Protein AF-A0A2E3UEH1-F1 (afdb_monomer)

Nearest PDB structures (foldseek):
  4y60-assembly1_C  TM=5.386E-01  e=8.080E+00  Mus musculus

Structure (mmCIF, N/CA/C/O backbone):
data_AF-A0A2E3UEH1-F1
#
_entry.id   AF-A0A2E3UEH1-F1
#
loop_
_atom_site.group_PDB
_atom_site.id
_atom_site.type_symbol
_atom_site.label_atom_id
_atom_site.label_alt_id
_atom_site.label_comp_id
_atom_site.label_asym_id
_atom_site.label_entity_id
_atom_site.label_seq_id
_atom_site.pdbx_PDB_ins_code
_atom_site.Cartn_x
_atom_site.Cartn_y
_atom_site.Cartn_z
_atom_site.occupancy
_atom_site.B_iso_or_equiv
_atom_site.auth_seq_id
_atom_site.auth_comp_id
_atom_site.auth_asym_id
_atom_site.auth_atom_id
_atom_site.pdbx_PDB_model_num
ATOM 1 N N . MET A 1 1 ? 19.631 2.464 -11.287 1.00 66.75 1 MET A N 1
ATOM 2 C CA . MET A 1 1 ? 18.278 2.427 -11.903 1.00 66.75 1 MET A CA 1
ATOM 3 C C . MET A 1 1 ? 17.325 1.624 -11.016 1.00 66.75 1 MET A C 1
ATOM 5 O O . MET A 1 1 ? 17.785 0.694 -10.367 1.00 66.75 1 MET A O 1
ATOM 9 N N . THR A 1 2 ? 16.024 1.945 -10.954 1.00 82.94 2 THR A N 1
ATOM 10 C CA . THR A 1 2 ? 15.059 1.112 -10.199 1.00 82.94 2 THR A CA 1
ATOM 11 C C . THR A 1 2 ? 14.664 -0.136 -11.007 1.00 82.94 2 THR A C 1
ATOM 13 O O . THR A 1 2 ? 14.542 -0.036 -12.229 1.00 82.94 2 THR A O 1
ATOM 16 N N . PRO A 1 3 ? 14.379 -1.293 -10.374 1.00 83.44 3 PRO A N 1
ATOM 17 C CA . PRO A 1 3 ? 13.974 -2.511 -11.092 1.00 83.44 3 PRO A CA 1
ATOM 18 C C . PRO A 1 3 ? 12.692 -2.355 -11.923 1.00 83.44 3 PRO A C 1
ATOM 20 O O . PRO A 1 3 ? 12.451 -3.096 -12.868 1.00 83.44 3 PRO A O 1
ATOM 23 N N . ASN A 1 4 ? 11.832 -1.399 -11.565 1.00 85.19 4 ASN A N 1
ATOM 24 C CA . ASN A 1 4 ? 10.621 -1.106 -12.326 1.00 85.19 4 ASN A CA 1
ATOM 25 C C . ASN A 1 4 ? 10.934 -0.275 -13.585 1.00 85.19 4 ASN A C 1
ATOM 27 O O . ASN A 1 4 ? 10.334 -0.491 -14.632 1.00 85.19 4 ASN A O 1
ATOM 31 N N . ALA A 1 5 ? 11.906 0.641 -13.504 1.00 87.44 5 ALA A N 1
ATOM 32 C CA . ALA A 1 5 ? 12.364 1.407 -14.660 1.00 87.44 5 ALA A CA 1
ATOM 33 C C . ALA A 1 5 ? 13.056 0.510 -15.696 1.00 87.44 5 ALA A C 1
ATOM 35 O O . ALA A 1 5 ? 12.753 0.618 -16.880 1.00 87.44 5 ALA A O 1
ATOM 36 N N . THR A 1 6 ? 13.902 -0.429 -15.261 1.00 87.69 6 THR A N 1
ATOM 37 C CA . THR A 1 6 ? 14.556 -1.386 -16.172 1.00 87.69 6 THR A CA 1
ATOM 38 C C . THR A 1 6 ? 13.545 -2.294 -16.868 1.00 87.69 6 THR A C 1
ATOM 40 O O . THR A 1 6 ? 13.628 -2.492 -18.075 1.00 87.69 6 THR A O 1
ATOM 43 N N . ARG A 1 7 ? 12.523 -2.783 -16.151 1.00 89.19 7 ARG A N 1
ATOM 44 C CA . ARG A 1 7 ? 11.415 -3.550 -16.752 1.00 89.19 7 ARG A CA 1
ATOM 45 C C . ARG A 1 7 ? 10.670 -2.767 -17.828 1.00 89.19 7 ARG A C 1
ATOM 47 O O . ARG A 1 7 ? 10.398 -3.319 -18.889 1.00 89.19 7 ARG A O 1
ATOM 54 N N . LYS A 1 8 ? 10.349 -1.498 -17.559 1.00 90.81 8 LYS A N 1
ATOM 55 C CA . LYS A 1 8 ? 9.685 -0.619 -18.531 1.00 90.81 8 LYS A CA 1
ATOM 56 C C . LYS A 1 8 ? 10.559 -0.373 -19.758 1.00 90.81 8 LYS A C 1
ATOM 58 O O . LYS A 1 8 ? 10.051 -0.442 -20.868 1.00 90.81 8 LYS A O 1
ATOM 63 N N . ALA A 1 9 ? 11.858 -0.152 -19.563 1.00 91.75 9 ALA A N 1
ATOM 64 C CA . ALA A 1 9 ? 12.809 0.020 -20.656 1.00 91.75 9 ALA A CA 1
ATOM 65 C C . ALA A 1 9 ? 12.905 -1.235 -21.542 1.00 91.75 9 ALA A C 1
ATOM 67 O O . ALA A 1 9 ? 12.845 -1.121 -22.762 1.00 91.75 9 ALA A O 1
ATOM 68 N N . VAL A 1 10 ? 12.966 -2.433 -20.945 1.00 91.12 10 VAL A N 1
ATOM 69 C CA . VAL A 1 10 ? 12.954 -3.702 -21.697 1.00 91.12 10 VAL A CA 1
ATOM 70 C C . VAL A 1 10 ? 11.643 -3.875 -22.470 1.00 91.12 10 VAL A C 1
ATOM 72 O O . VAL A 1 10 ? 11.685 -4.236 -23.641 1.00 91.12 10 VAL A O 1
ATOM 75 N N . ALA A 1 11 ? 10.492 -3.598 -21.846 1.00 91.06 11 ALA A N 1
ATOM 76 C CA . ALA A 1 11 ? 9.190 -3.687 -22.512 1.00 91.06 11 ALA A CA 1
ATOM 77 C C . ALA A 1 11 ? 9.092 -2.726 -23.709 1.00 91.06 11 ALA A C 1
ATOM 79 O O . ALA A 1 11 ? 8.697 -3.141 -24.793 1.00 91.06 11 ALA A O 1
ATOM 80 N N . HIS A 1 12 ? 9.546 -1.485 -23.534 1.00 92.50 12 HIS A N 1
ATOM 81 C CA . HIS A 1 12 ? 9.600 -0.483 -24.596 1.00 92.50 12 HIS A CA 1
ATOM 82 C C . HIS A 1 12 ? 10.508 -0.919 -25.757 1.00 92.50 12 HIS A C 1
ATOM 84 O O . HIS A 1 12 ? 10.141 -0.789 -26.919 1.00 92.50 12 HIS A O 1
ATOM 90 N N . LEU A 1 13 ? 11.676 -1.497 -25.460 1.00 92.81 13 LEU A N 1
ATOM 91 C CA . LEU A 1 13 ? 12.586 -2.036 -26.477 1.00 92.81 13 LEU A CA 1
ATOM 92 C C . LEU A 1 13 ? 11.968 -3.192 -27.271 1.00 92.81 13 LEU A C 1
ATOM 94 O O . LEU A 1 13 ? 12.171 -3.287 -28.479 1.00 92.81 13 LEU A O 1
ATOM 98 N N . MET A 1 14 ? 11.219 -4.069 -26.600 1.00 92.69 14 MET A N 1
ATOM 99 C CA . MET A 1 14 ? 10.508 -5.163 -27.262 1.00 92.69 14 MET A CA 1
ATOM 100 C C . MET A 1 14 ? 9.406 -4.642 -28.192 1.00 92.69 14 MET A C 1
ATOM 102 O O . MET A 1 14 ? 9.258 -5.168 -29.288 1.00 92.69 14 MET A O 1
ATOM 106 N N . GLU A 1 15 ? 8.664 -3.614 -27.779 1.00 93.44 15 GLU A N 1
ATOM 107 C CA . GLU A 1 15 ? 7.552 -3.037 -28.543 1.00 93.44 15 GLU A CA 1
ATOM 108 C C . GLU A 1 15 ? 8.032 -2.220 -29.753 1.00 93.44 15 GLU A C 1
ATOM 110 O O . GLU A 1 15 ? 7.626 -2.488 -30.884 1.00 93.44 15 GLU A O 1
ATOM 115 N N . VAL A 1 16 ? 8.953 -1.275 -29.535 1.00 94.38 16 VAL A N 1
ATOM 116 C CA . VAL A 1 16 ? 9.425 -0.343 -30.574 1.00 94.38 16 VAL A CA 1
ATOM 117 C C . VAL A 1 16 ? 10.311 -1.033 -31.606 1.00 94.38 16 VAL A C 1
ATOM 119 O O . VAL A 1 16 ? 10.205 -0.757 -32.797 1.00 94.38 16 VAL A O 1
ATOM 122 N N . HIS A 1 17 ? 11.182 -1.943 -31.167 1.00 89.31 17 HIS A N 1
ATOM 123 C CA . HIS A 1 17 ? 12.160 -2.587 -32.049 1.00 89.31 17 HIS A CA 1
ATOM 124 C C . HIS A 1 17 ? 11.798 -4.029 -32.412 1.00 89.31 17 HIS A C 1
ATOM 126 O O . HIS A 1 17 ? 12.623 -4.720 -33.010 1.00 89.31 17 HIS A O 1
ATOM 132 N N . GLN A 1 18 ? 10.611 -4.514 -32.016 1.00 88.25 18 GLN A N 1
ATOM 133 C CA . GLN A 1 18 ? 10.178 -5.909 -32.211 1.00 88.25 18 GLN A CA 1
ATOM 134 C C . GLN A 1 18 ? 11.240 -6.923 -31.737 1.00 88.25 18 GLN A C 1
ATOM 136 O O . GLN A 1 18 ? 11.397 -8.028 -32.265 1.00 88.25 18 GLN A O 1
ATOM 141 N N . ALA A 1 19 ? 12.031 -6.525 -30.736 1.00 87.94 19 ALA A N 1
ATOM 142 C CA . ALA A 1 19 ? 13.145 -7.309 -30.245 1.00 87.94 19 ALA A CA 1
ATOM 143 C C . ALA A 1 19 ? 12.632 -8.432 -29.340 1.00 87.94 19 ALA A C 1
ATOM 145 O O . ALA A 1 19 ? 11.762 -8.235 -28.491 1.00 87.94 19 ALA A O 1
ATOM 146 N N . SER A 1 20 ? 13.229 -9.621 -29.446 1.00 90.56 20 SER A N 1
ATOM 147 C CA . SER A 1 20 ? 12.957 -10.679 -28.471 1.00 90.56 20 SER A CA 1
ATOM 148 C C . SER A 1 20 ? 13.381 -10.236 -27.067 1.00 90.56 20 SER A C 1
ATOM 150 O O . SER A 1 20 ? 14.381 -9.531 -26.900 1.00 90.56 20 SER A O 1
ATOM 152 N N . GLN A 1 21 ? 12.686 -10.725 -26.034 1.00 88.94 21 GLN A N 1
ATOM 153 C CA . GLN A 1 21 ? 13.027 -10.433 -24.635 1.00 88.94 21 GLN A CA 1
ATOM 154 C C . GLN A 1 21 ? 14.516 -10.681 -24.336 1.00 88.94 21 GLN A C 1
ATOM 156 O O . GLN A 1 21 ? 15.128 -9.935 -23.577 1.00 88.94 21 GLN A O 1
ATOM 161 N N . ARG A 1 22 ? 15.122 -11.710 -24.950 1.00 91.44 22 ARG A N 1
ATOM 162 C CA . ARG A 1 22 ? 16.552 -12.021 -24.790 1.00 91.44 22 ARG A CA 1
ATOM 163 C C . ARG A 1 22 ? 17.446 -10.897 -25.316 1.00 91.44 22 ARG A C 1
ATOM 165 O O . ARG A 1 22 ? 18.367 -10.512 -24.603 1.00 91.44 22 ARG A O 1
ATOM 172 N N . ARG A 1 23 ? 17.168 -10.375 -26.518 1.00 90.88 23 ARG A N 1
ATOM 173 C CA . ARG A 1 23 ? 17.924 -9.260 -27.116 1.00 90.88 23 ARG A CA 1
ATOM 174 C C . ARG A 1 23 ? 17.735 -7.971 -26.323 1.00 90.88 23 ARG A C 1
ATOM 176 O O . ARG A 1 23 ? 18.721 -7.331 -25.990 1.00 90.88 23 ARG A O 1
ATOM 183 N N . ALA A 1 24 ? 16.499 -7.649 -25.947 1.00 91.69 24 ALA A N 1
ATOM 184 C CA . ALA A 1 24 ? 16.200 -6.452 -25.161 1.00 91.69 24 ALA A CA 1
ATOM 185 C C . ALA A 1 24 ? 16.877 -6.470 -23.774 1.00 91.69 24 ALA A C 1
ATOM 187 O O . ALA A 1 24 ? 17.419 -5.459 -23.342 1.00 91.69 24 ALA A O 1
ATOM 188 N N . CYS A 1 25 ? 16.902 -7.625 -23.096 1.00 92.25 25 CYS A N 1
ATOM 189 C CA . CYS A 1 25 ? 17.613 -7.781 -21.821 1.00 92.25 25 CYS A CA 1
ATOM 190 C C . CYS A 1 25 ? 19.137 -7.683 -21.987 1.00 92.25 25 CYS A C 1
ATOM 192 O O . CYS A 1 25 ? 19.790 -7.074 -21.150 1.00 92.25 25 CYS A O 1
ATOM 194 N N . SER A 1 26 ? 19.695 -8.254 -23.063 1.00 92.06 26 SER A N 1
ATOM 195 C CA . SER A 1 26 ? 21.137 -8.195 -23.342 1.00 92.06 26 SER A CA 1
ATOM 196 C C . SER A 1 26 ? 21.611 -6.781 -23.680 1.00 92.06 26 SER A C 1
ATOM 198 O O . SER A 1 26 ? 22.717 -6.418 -23.312 1.00 92.06 26 SER A O 1
ATOM 200 N N . ALA A 1 27 ? 20.785 -5.989 -24.369 1.00 91.19 27 ALA 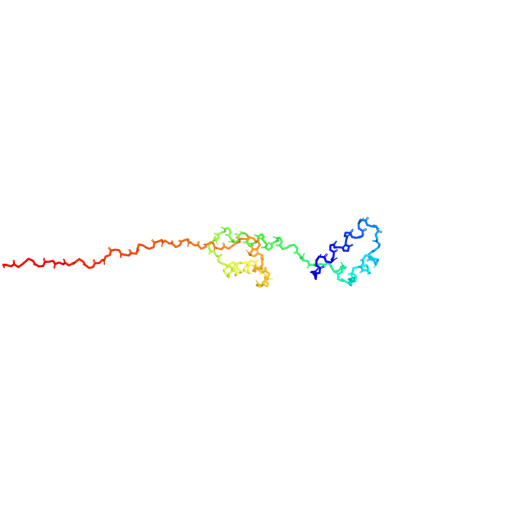A N 1
ATOM 201 C CA . ALA A 1 27 ? 21.112 -4.611 -24.735 1.00 91.19 27 ALA A CA 1
ATOM 202 C C . ALA A 1 27 ? 21.142 -3.657 -23.527 1.00 91.19 27 ALA A C 1
ATOM 204 O O . ALA A 1 27 ? 21.836 -2.648 -23.561 1.00 91.19 27 ALA A O 1
ATOM 205 N N . LEU A 1 28 ? 20.377 -3.968 -22.476 1.00 89.50 28 LEU A N 1
ATOM 206 C CA . LEU A 1 28 ? 20.265 -3.154 -21.261 1.00 89.50 28 LEU A CA 1
ATOM 207 C C . LEU A 1 28 ? 21.026 -3.734 -20.059 1.00 89.50 28 LEU A C 1
ATOM 209 O O . LEU A 1 28 ? 20.913 -3.181 -18.969 1.00 89.50 28 LEU A O 1
ATOM 213 N N . ASP A 1 29 ? 21.741 -4.847 -20.247 1.00 90.56 29 ASP A N 1
ATOM 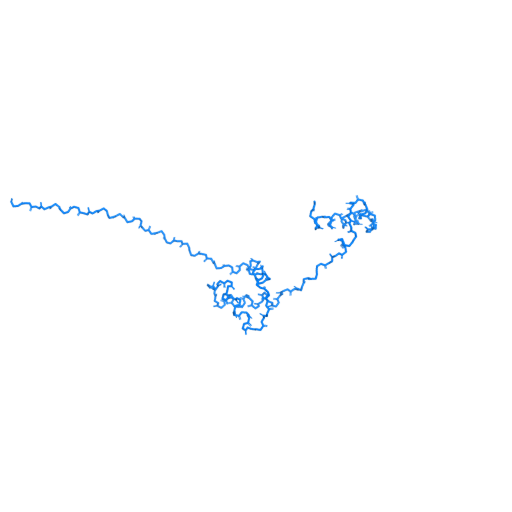214 C CA . ASP A 1 29 ? 22.431 -5.597 -19.189 1.00 90.56 29 ASP A CA 1
ATOM 215 C C . ASP A 1 29 ? 21.520 -5.918 -17.982 1.00 90.56 29 ASP A C 1
ATOM 217 O O . ASP A 1 29 ? 21.818 -5.640 -16.821 1.00 90.56 29 ASP A O 1
ATOM 221 N N . VAL A 1 30 ? 20.323 -6.453 -18.269 1.00 89.88 30 VAL A N 1
ATOM 222 C CA . VAL A 1 30 ? 19.310 -6.789 -17.253 1.00 89.88 30 VAL A CA 1
ATOM 223 C C . VAL A 1 30 ? 19.078 -8.293 -17.181 1.00 89.88 30 VAL A C 1
ATOM 225 O O . VAL A 1 30 ? 18.774 -8.955 -18.176 1.00 89.88 30 VAL A O 1
ATOM 228 N N . ASP A 1 31 ? 19.066 -8.820 -15.961 1.00 89.38 31 ASP A N 1
ATOM 229 C CA . ASP A 1 31 ? 18.690 -10.202 -15.689 1.00 89.38 31 ASP A CA 1
ATOM 230 C C . ASP A 1 31 ? 17.243 -10.529 -16.096 1.00 89.38 31 ASP A C 1
ATOM 232 O O . ASP A 1 31 ? 16.263 -9.911 -15.663 1.00 89.38 31 ASP A O 1
ATOM 236 N N . ARG A 1 32 ? 17.076 -11.599 -16.881 1.00 88.88 32 ARG A N 1
ATOM 237 C CA . ARG A 1 32 ? 15.760 -12.070 -17.357 1.00 88.88 32 ARG A CA 1
ATOM 238 C C . ARG A 1 32 ? 14.789 -12.435 -16.220 1.00 88.88 32 ARG A C 1
ATOM 240 O O . ARG A 1 32 ? 13.605 -12.119 -16.369 1.00 88.88 32 ARG A O 1
ATOM 247 N N . PRO A 1 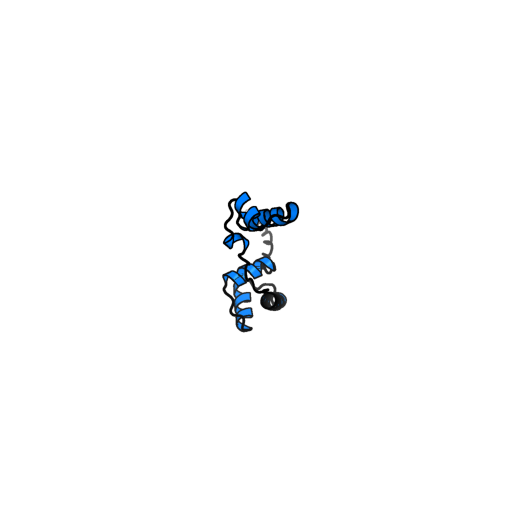33 ? 15.210 -13.070 -15.101 1.00 88.88 33 PRO A N 1
ATOM 248 C CA . PRO A 1 33 ? 14.333 -13.305 -13.950 1.00 88.88 33 PRO A CA 1
ATOM 249 C C . PRO A 1 33 ? 13.719 -12.015 -13.404 1.00 88.88 33 PRO A C 1
ATOM 251 O O . PRO A 1 33 ? 12.526 -11.978 -13.101 1.00 88.88 33 PRO A O 1
ATOM 254 N N . THR A 1 34 ? 14.498 -10.932 -13.373 1.00 87.12 34 THR A N 1
ATOM 255 C CA . THR A 1 34 ? 14.031 -9.617 -12.931 1.00 87.12 34 THR A CA 1
ATOM 256 C C . THR A 1 34 ? 12.909 -9.107 -13.820 1.00 87.12 34 THR A C 1
ATOM 258 O O . THR A 1 34 ? 11.939 -8.571 -13.293 1.00 87.12 34 THR A O 1
ATOM 261 N N . VAL A 1 35 ? 12.993 -9.307 -15.138 1.00 87.56 35 VAL A N 1
ATOM 262 C CA . VAL A 1 35 ? 11.940 -8.914 -16.092 1.00 87.56 35 VAL A CA 1
ATOM 263 C C . VAL A 1 35 ? 10.710 -9.817 -15.997 1.00 87.56 35 VAL A C 1
ATOM 265 O O . VAL A 1 35 ? 9.581 -9.344 -16.093 1.00 87.56 35 VAL A O 1
ATOM 268 N N . ARG A 1 36 ? 10.910 -11.119 -15.774 1.00 89.00 36 ARG A N 1
ATOM 269 C CA . ARG A 1 36 ? 9.823 -12.110 -15.693 1.00 89.00 36 ARG A CA 1
ATOM 270 C C . ARG A 1 36 ? 9.040 -12.061 -14.386 1.00 89.00 36 ARG A C 1
ATOM 272 O O . ARG A 1 36 ? 7.909 -12.542 -14.345 1.00 89.00 36 ARG A O 1
ATOM 279 N N . TYR A 1 37 ? 9.620 -11.516 -13.322 1.00 86.88 37 TYR A N 1
ATOM 280 C CA . TYR A 1 37 ? 8.973 -11.455 -12.019 1.00 86.88 37 TYR A CA 1
ATOM 281 C C . TYR A 1 37 ? 7.684 -10.620 -12.066 1.00 86.88 37 TYR A C 1
ATOM 283 O O . TYR A 1 37 ? 7.709 -9.392 -12.194 1.00 86.88 37 TYR A O 1
ATOM 291 N N . LYS A 1 38 ? 6.548 -11.297 -11.884 1.00 78.38 38 LYS A N 1
ATOM 292 C CA . LYS A 1 38 ? 5.234 -10.685 -11.680 1.00 78.38 38 LYS A CA 1
ATOM 293 C C . LYS A 1 38 ? 4.929 -10.666 -10.188 1.00 78.38 38 LYS A C 1
ATOM 295 O O . LYS A 1 38 ? 4.930 -11.711 -9.539 1.00 78.38 38 LYS A O 1
ATOM 300 N N . SER A 1 39 ? 4.665 -9.484 -9.634 1.00 76.94 39 SER A N 1
ATOM 301 C CA . SER A 1 39 ? 4.229 -9.386 -8.243 1.00 76.94 39 SER A CA 1
ATOM 302 C C . SER A 1 39 ? 2.840 -10.002 -8.112 1.00 76.94 39 SER A C 1
ATOM 304 O O . SER A 1 39 ? 1.890 -9.484 -8.695 1.00 76.94 39 SER A O 1
ATOM 306 N N . ARG A 1 40 ? 2.713 -11.070 -7.328 1.00 73.94 40 ARG A N 1
ATOM 307 C CA . ARG A 1 40 ? 1.413 -11.589 -6.898 1.00 73.94 40 ARG A CA 1
ATOM 308 C C . ARG A 1 40 ? 0.938 -10.728 -5.733 1.00 73.94 40 ARG A C 1
ATOM 310 O O . ARG A 1 40 ? 1.372 -10.916 -4.601 1.00 73.94 40 ARG A O 1
ATOM 317 N N . ARG A 1 41 ? 0.161 -9.691 -6.032 1.00 67.19 41 ARG A N 1
ATOM 318 C CA . ARG A 1 41 ? -0.588 -8.948 -5.019 1.00 67.19 41 ARG A CA 1
ATOM 319 C C . ARG A 1 41 ? -2.043 -9.303 -5.238 1.00 67.19 41 ARG A C 1
ATOM 321 O O . ARG A 1 41 ? -2.556 -9.002 -6.308 1.00 67.19 41 ARG A O 1
ATOM 328 N N . ASP A 1 42 ? -2.659 -9.942 -4.254 1.00 71.19 42 ASP A N 1
ATOM 329 C CA . ASP A 1 42 ? -4.104 -10.114 -4.278 1.00 71.19 42 ASP A CA 1
ATOM 330 C C . ASP A 1 42 ? -4.752 -8.734 -4.242 1.00 71.19 42 ASP A C 1
ATOM 332 O O . ASP A 1 42 ? -4.291 -7.827 -3.532 1.00 71.19 42 ASP A O 1
ATOM 336 N N . ASP A 1 43 ? -5.802 -8.570 -5.037 1.00 67.56 43 ASP A N 1
ATOM 337 C CA . ASP A 1 43 ? -6.604 -7.364 -5.026 1.00 67.56 43 ASP A CA 1
ATOM 338 C C . ASP A 1 43 ? -7.282 -7.273 -3.659 1.00 67.56 43 ASP A C 1
ATOM 340 O O . ASP A 1 43 ? -8.295 -7.914 -3.393 1.00 67.56 43 ASP A O 1
ATOM 344 N N . ASP A 1 44 ? -6.688 -6.466 -2.772 1.00 82.50 44 ASP A N 1
ATOM 345 C CA . ASP A 1 44 ? -7.107 -6.184 -1.389 1.00 82.50 44 ASP A CA 1
ATOM 346 C C . ASP A 1 44 ? -8.508 -5.526 -1.285 1.00 82.50 44 ASP A C 1
ATOM 348 O O . ASP A 1 44 ? -8.809 -4.818 -0.325 1.00 82.50 44 ASP A O 1
ATOM 352 N N . THR A 1 45 ? -9.360 -5.698 -2.293 1.00 84.25 45 THR A N 1
ATOM 353 C CA . THR A 1 45 ? -10.678 -5.089 -2.488 1.00 84.25 45 THR A CA 1
ATOM 354 C C . THR A 1 45 ? -11.624 -5.387 -1.332 1.00 84.25 45 THR A C 1
ATOM 356 O O . THR A 1 45 ? -12.193 -4.449 -0.773 1.00 84.25 45 THR A O 1
ATOM 359 N N . GLY A 1 46 ? -11.723 -6.648 -0.901 1.00 87.38 46 GLY A N 1
ATOM 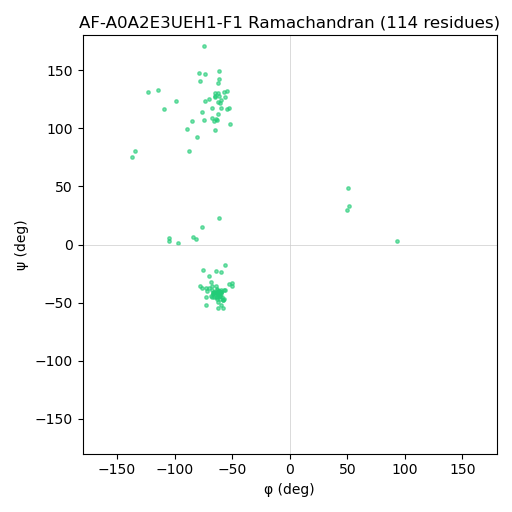360 C CA . GLY A 1 46 ? -12.553 -7.039 0.244 1.00 87.38 46 GLY A CA 1
ATOM 361 C C . GLY A 1 46 ? -12.123 -6.352 1.544 1.00 87.38 46 GLY A C 1
ATOM 362 O O . GLY A 1 46 ? -12.938 -5.737 2.234 1.00 87.38 46 GLY A O 1
ATOM 363 N N . LEU A 1 47 ? -10.816 -6.345 1.820 1.00 88.50 47 LEU A N 1
ATOM 364 C CA . LEU A 1 47 ? -10.250 -5.685 2.998 1.00 88.50 47 LEU A CA 1
ATOM 365 C C . LEU A 1 47 ? -10.443 -4.161 2.953 1.00 88.50 47 LEU A C 1
ATOM 367 O O . LEU A 1 47 ? -10.800 -3.550 3.960 1.00 88.50 47 LEU A O 1
ATOM 371 N N . ARG A 1 48 ? -10.248 -3.531 1.787 1.00 91.00 48 ARG A N 1
ATOM 372 C CA . ARG A 1 48 ? -10.522 -2.097 1.585 1.00 91.00 48 ARG A CA 1
ATOM 373 C C . ARG A 1 48 ? -11.988 -1.770 1.854 1.00 91.00 48 ARG A C 1
ATOM 375 O O . ARG A 1 48 ? -12.268 -0.751 2.485 1.00 91.00 48 ARG A O 1
ATOM 382 N N . GLY A 1 49 ? -12.903 -2.624 1.397 1.00 90.81 49 GLY A N 1
ATOM 383 C CA . GLY A 1 49 ? -14.335 -2.515 1.664 1.00 90.81 49 GLY A CA 1
ATOM 384 C C . GLY A 1 49 ? -14.632 -2.533 3.162 1.00 90.81 49 GLY A C 1
ATOM 385 O O . GLY A 1 49 ? -15.188 -1.566 3.681 1.00 90.81 49 GLY A O 1
ATOM 386 N N . ALA A 1 50 ? -14.164 -3.565 3.870 1.00 89.88 50 ALA A N 1
ATOM 387 C CA . ALA A 1 50 ? -14.343 -3.697 5.318 1.00 89.88 50 ALA A CA 1
ATOM 388 C C . ALA A 1 50 ? -13.784 -2.486 6.087 1.00 89.88 50 ALA A C 1
ATOM 390 O O . ALA A 1 50 ? -14.475 -1.883 6.911 1.00 89.88 50 ALA A O 1
ATOM 391 N N . MET A 1 51 ? -12.563 -2.049 5.755 1.00 90.81 51 MET A N 1
ATOM 392 C CA . MET A 1 51 ? -11.944 -0.868 6.365 1.00 90.81 51 MET A CA 1
ATOM 393 C C . MET A 1 51 ? -12.765 0.409 6.137 1.00 90.81 51 MET A C 1
ATOM 395 O O . MET A 1 51 ? -12.902 1.216 7.058 1.00 90.81 51 MET A O 1
ATOM 399 N N . LYS A 1 52 ? -13.323 0.605 4.934 1.00 89.00 52 LYS A N 1
ATOM 400 C CA . LYS A 1 52 ? -14.183 1.758 4.619 1.00 89.00 52 LYS A CA 1
ATOM 401 C C . LYS A 1 52 ? -15.490 1.726 5.396 1.00 89.00 52 LYS A C 1
ATOM 403 O O . LYS A 1 52 ? -15.909 2.777 5.873 1.00 89.00 52 LYS A O 1
ATOM 408 N N . THR A 1 53 ? -16.115 0.561 5.532 1.00 90.56 53 THR A N 1
ATOM 409 C CA . THR A 1 53 ? -17.355 0.400 6.302 1.00 90.56 53 THR A CA 1
ATOM 410 C C . THR A 1 53 ? -17.136 0.800 7.759 1.00 90.56 53 THR A C 1
ATOM 412 O O . THR A 1 53 ? -17.796 1.719 8.244 1.00 90.56 53 THR A O 1
ATOM 415 N N . VAL A 1 54 ? -16.112 0.242 8.415 1.00 88.81 54 VAL A N 1
ATOM 416 C CA . VAL A 1 54 ? -15.767 0.587 9.807 1.00 88.81 54 VAL A CA 1
ATOM 417 C C . VAL A 1 54 ? -15.395 2.071 9.945 1.00 88.81 54 VAL A C 1
ATOM 419 O O . VAL A 1 54 ? -15.782 2.741 10.906 1.00 88.81 54 VAL A O 1
ATOM 422 N N . ALA A 1 55 ? -14.659 2.626 8.977 1.00 87.94 55 ALA A N 1
ATOM 423 C CA . ALA A 1 55 ? -14.270 4.035 9.010 1.00 87.94 55 ALA A CA 1
ATOM 424 C C . ALA A 1 55 ? -15.460 4.995 8.833 1.00 87.94 55 ALA A C 1
ATOM 426 O O . ALA A 1 55 ? -15.443 6.094 9.396 1.00 87.94 55 ALA A O 1
ATOM 427 N N . LYS A 1 56 ? -16.487 4.599 8.068 1.00 85.69 56 LYS A N 1
ATOM 428 C CA . LYS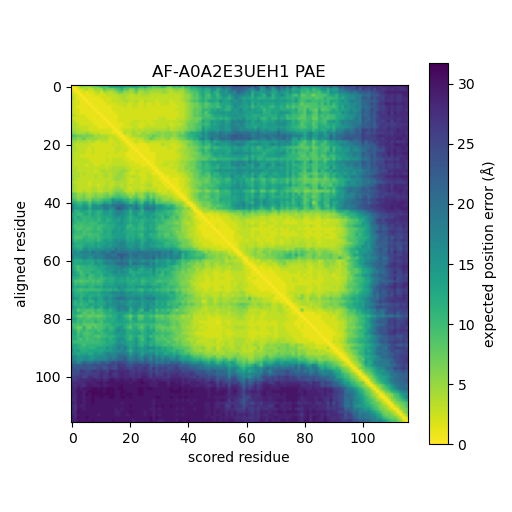 A 1 56 ? -17.730 5.368 7.911 1.00 85.69 56 LYS A CA 1
ATOM 429 C C . LYS A 1 56 ? -18.536 5.394 9.206 1.00 85.69 56 LYS A C 1
ATOM 431 O O . LYS A 1 56 ? -18.975 6.472 9.597 1.00 85.69 56 LYS A O 1
ATOM 436 N N . GLU A 1 57 ? -18.666 4.259 9.891 1.00 85.44 57 GLU A N 1
ATOM 437 C CA . GLU A 1 57 ? -19.379 4.175 11.173 1.00 85.44 57 GLU A CA 1
ATOM 438 C C . GLU A 1 57 ? -18.745 5.070 12.244 1.00 85.44 57 GLU A C 1
ATOM 440 O O . GLU A 1 57 ? -19.442 5.777 12.971 1.00 85.44 57 GLU A O 1
ATOM 445 N N . ARG A 1 58 ? -17.408 5.066 12.354 1.00 77.56 58 ARG A N 1
ATOM 446 C CA . ARG A 1 58 ? -16.693 5.807 13.406 1.00 77.56 58 ARG A CA 1
ATOM 447 C C . ARG A 1 58 ? -15.500 6.587 12.860 1.00 77.56 58 ARG A C 1
ATOM 449 O O . ARG A 1 58 ? -14.338 6.235 13.052 1.00 77.56 58 ARG A O 1
ATOM 456 N N . ARG A 1 59 ? -15.794 7.758 12.286 1.00 72.44 59 ARG A N 1
ATOM 457 C CA . ARG A 1 59 ? -14.830 8.660 11.611 1.00 72.44 59 ARG A CA 1
ATOM 458 C C . ARG A 1 59 ? -13.615 9.122 12.433 1.00 72.44 59 ARG A C 1
ATOM 460 O O . ARG A 1 59 ? -12.661 9.636 11.855 1.00 72.44 59 ARG A O 1
ATOM 467 N N . ARG A 1 60 ? -13.638 9.021 13.768 1.00 80.44 60 ARG A N 1
ATOM 468 C CA . ARG A 1 60 ? -12.529 9.464 14.647 1.00 80.44 60 ARG A CA 1
ATOM 469 C C . ARG A 1 60 ? -11.588 8.332 15.059 1.00 80.44 60 ARG A C 1
ATOM 471 O O . ARG A 1 60 ? -10.654 8.576 15.819 1.00 80.44 60 ARG A O 1
ATOM 478 N N . PHE A 1 61 ? -11.818 7.111 14.586 1.00 81.44 61 PHE A N 1
ATOM 479 C CA . PHE A 1 61 ? -10.936 5.995 14.884 1.00 81.44 61 PHE A CA 1
ATOM 480 C C . PHE A 1 61 ? -9.631 6.099 14.103 1.00 81.44 61 PHE A C 1
ATOM 482 O O . PHE A 1 61 ? -9.608 6.177 12.880 1.00 81.44 61 PHE A O 1
ATOM 489 N N . GLY A 1 62 ? -8.524 6.103 14.846 1.00 83.06 62 GLY A N 1
ATOM 490 C CA . GLY A 1 62 ? -7.198 5.916 14.272 1.00 83.06 62 GLY A CA 1
ATOM 491 C C . GLY A 1 62 ? -6.963 4.456 13.884 1.00 83.06 62 GLY A C 1
ATOM 492 O O . GLY A 1 62 ? -7.721 3.563 14.265 1.00 83.06 62 GLY A O 1
ATOM 493 N N . TYR A 1 63 ? -5.855 4.203 13.185 1.00 85.88 63 TYR A N 1
ATOM 494 C CA . TYR A 1 63 ? -5.531 2.879 12.641 1.00 85.88 63 TYR A CA 1
ATOM 495 C C . TYR A 1 63 ? -5.575 1.741 13.678 1.00 85.88 63 TYR A C 1
ATOM 497 O O . TYR A 1 63 ? -5.985 0.643 13.334 1.00 85.88 63 TYR A O 1
ATOM 505 N N . ARG A 1 64 ? -5.202 2.001 14.941 1.00 87.25 64 ARG A N 1
ATOM 506 C CA . ARG A 1 64 ? -5.167 0.988 16.009 1.00 87.25 64 ARG A CA 1
ATOM 507 C C . ARG A 1 64 ? -6.565 0.479 16.376 1.00 87.25 64 ARG A C 1
ATOM 509 O O . ARG A 1 64 ? -6.752 -0.718 16.524 1.00 87.25 64 ARG A O 1
ATOM 516 N N . TRP A 1 65 ? -7.547 1.375 16.468 1.00 89.00 65 TRP A N 1
ATOM 517 C CA . TRP A 1 65 ? -8.941 0.993 16.726 1.00 89.00 65 TRP A CA 1
ATOM 518 C C . TRP A 1 65 ? -9.613 0.409 15.485 1.00 89.00 65 TRP A C 1
ATOM 520 O O . TRP A 1 65 ? -10.369 -0.552 15.594 1.00 89.00 65 TRP A O 1
ATOM 530 N N . LEU A 1 66 ? -9.298 0.950 14.305 1.00 90.06 66 LEU A N 1
ATOM 531 C CA . LEU A 1 66 ? -9.787 0.412 13.038 1.00 90.06 66 LEU A CA 1
ATOM 532 C C . LEU A 1 66 ? -9.323 -1.042 12.840 1.00 90.06 66 LEU A C 1
ATOM 534 O O . LEU A 1 66 ? -10.109 -1.876 12.410 1.00 90.06 66 LEU A O 1
ATOM 538 N N . GLN A 1 67 ? -8.070 -1.343 13.191 1.00 89.38 67 GLN A N 1
ATOM 539 C CA . GLN A 1 67 ? -7.496 -2.681 13.082 1.00 89.38 67 GLN A CA 1
ATOM 540 C C . GLN A 1 67 ? -8.242 -3.687 13.965 1.00 89.38 67 GLN A C 1
ATOM 542 O O . GLN A 1 67 ? -8.690 -4.703 13.453 1.00 89.38 67 GLN A O 1
ATOM 547 N N . VAL A 1 68 ? -8.473 -3.366 15.241 1.00 90.19 68 VAL A N 1
ATOM 548 C CA . VAL A 1 68 ? -9.211 -4.248 16.166 1.00 90.19 68 VAL A CA 1
ATOM 549 C C . VAL A 1 68 ? -10.636 -4.526 15.675 1.00 90.19 68 VAL A C 1
ATOM 551 O O . VAL A 1 68 ? -11.123 -5.647 15.769 1.00 90.19 68 VAL A O 1
ATOM 554 N N . MET A 1 69 ? -11.323 -3.516 15.137 1.00 90.00 69 MET A N 1
ATOM 555 C CA . MET A 1 69 ? -12.680 -3.682 14.598 1.00 90.00 69 MET A CA 1
ATOM 556 C C . MET A 1 69 ? -12.709 -4.589 13.365 1.00 90.00 69 MET A C 1
ATOM 558 O O . MET A 1 69 ? -13.603 -5.417 13.232 1.00 90.00 69 MET A O 1
ATOM 562 N N . VAL A 1 70 ? -11.725 -4.443 12.480 1.00 90.25 70 VAL A N 1
ATOM 563 C CA . VAL A 1 70 ? -11.591 -5.275 11.279 1.00 90.25 70 VAL A CA 1
ATOM 564 C C . VAL A 1 70 ? -11.187 -6.710 11.651 1.00 90.25 70 VAL A C 1
ATOM 566 O O . VAL A 1 70 ? -11.738 -7.658 11.099 1.00 90.25 70 VAL A O 1
ATOM 569 N N . GLU A 1 71 ? -10.326 -6.892 12.654 1.00 90.75 71 GLU A N 1
ATOM 570 C CA . GLU A 1 71 ? -9.971 -8.211 13.204 1.00 90.75 71 GLU A CA 1
ATOM 571 C C . GLU A 1 71 ? -11.181 -8.924 13.827 1.00 90.75 71 GLU A C 1
ATOM 573 O O . GLU A 1 71 ? -11.364 -10.120 13.615 1.00 90.75 71 GLU A O 1
ATOM 578 N N . ARG A 1 72 ? -12.071 -8.193 14.514 1.00 89.75 72 ARG A N 1
ATOM 579 C CA . ARG A 1 72 ? -13.342 -8.739 15.037 1.00 89.75 72 ARG A CA 1
ATOM 580 C C . ARG A 1 72 ? -14.301 -9.212 13.945 1.00 89.75 72 ARG A C 1
ATOM 582 O O . ARG A 1 72 ? -15.148 -10.051 14.216 1.00 89.75 72 ARG A O 1
ATOM 589 N N . GLN A 1 73 ? -14.168 -8.696 12.725 1.00 88.38 73 GLN A N 1
ATOM 590 C CA . GLN A 1 73 ? -14.916 -9.161 11.554 1.00 88.38 73 GLN A CA 1
ATOM 591 C C . GLN A 1 73 ? -14.262 -10.386 10.883 1.00 88.38 73 GLN A C 1
ATOM 593 O O . GLN A 1 73 ? -14.702 -10.799 9.816 1.00 88.38 73 GLN A O 1
ATOM 598 N N . GLY A 1 74 ? -13.207 -10.958 11.479 1.00 89.06 74 GLY A N 1
ATOM 599 C CA . GLY A 1 74 ? -12.523 -12.161 10.991 1.00 89.06 74 GLY A CA 1
ATOM 600 C C . GLY A 1 74 ? -11.316 -11.895 10.088 1.00 89.06 74 GLY A C 1
ATOM 601 O O . GLY A 1 74 ? -10.688 -12.836 9.608 1.00 89.06 74 GLY A O 1
ATOM 602 N N . TRP A 1 75 ? -10.943 -10.633 9.857 1.00 87.88 75 TRP A N 1
ATOM 603 C CA . TRP A 1 75 ? -9.811 -10.297 8.992 1.00 87.88 75 TRP A CA 1
ATOM 604 C C . TRP A 1 75 ? -8.484 -10.344 9.755 1.00 87.88 75 TRP A C 1
ATOM 606 O O . TRP A 1 75 ? -8.146 -9.420 10.493 1.00 87.88 75 TRP A O 1
ATOM 616 N N . GLN A 1 76 ? -7.676 -11.377 9.515 1.00 85.56 76 GLN A N 1
ATOM 617 C CA . GLN A 1 76 ? -6.308 -11.452 10.036 1.00 85.56 76 GLN A CA 1
ATOM 618 C C . GLN A 1 76 ? -5.325 -10.813 9.049 1.00 85.56 76 GLN A 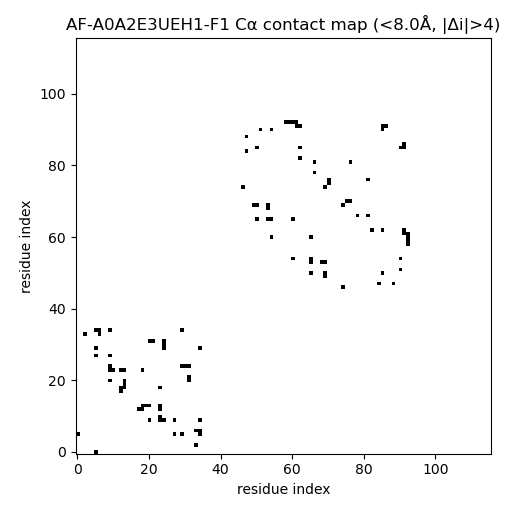C 1
ATOM 620 O O . GLN A 1 76 ? -4.933 -11.408 8.046 1.00 85.56 76 GLN A O 1
ATOM 625 N N . VAL A 1 77 ? -4.931 -9.564 9.309 1.00 86.56 77 VAL A N 1
ATOM 626 C CA . VAL A 1 77 ? -4.071 -8.789 8.403 1.00 86.56 77 VAL A CA 1
ATOM 627 C C . VAL A 1 77 ? -2.822 -8.323 9.129 1.00 86.56 77 VAL A C 1
ATOM 629 O O . VAL A 1 77 ? -2.890 -7.700 10.183 1.00 86.56 77 VAL A O 1
ATOM 632 N N . ASN A 1 78 ? -1.656 -8.534 8.517 1.00 89.31 78 ASN A N 1
ATOM 633 C CA . ASN A 1 78 ? -0.411 -7.973 9.031 1.00 89.31 78 ASN A CA 1
ATOM 634 C C . ASN A 1 78 ? -0.510 -6.438 9.151 1.00 89.31 78 ASN A C 1
ATOM 636 O O . ASN A 1 78 ? -0.851 -5.747 8.183 1.00 89.31 78 ASN A O 1
ATOM 640 N N . HIS A 1 79 ? -0.123 -5.893 10.307 1.00 87.06 79 HIS A N 1
ATOM 641 C CA . HIS A 1 79 ? -0.127 -4.456 10.595 1.00 87.06 79 HIS A CA 1
ATOM 642 C C . HIS A 1 79 ? 0.559 -3.605 9.507 1.00 87.06 79 HIS A C 1
ATOM 644 O O . HIS A 1 79 ? 0.118 -2.489 9.227 1.00 87.06 79 HIS A O 1
ATOM 650 N N . LYS A 1 80 ? 1.607 -4.116 8.835 1.00 90.38 80 LYS A N 1
ATOM 651 C CA . LYS A 1 80 ? 2.279 -3.410 7.723 1.00 90.38 80 LYS A CA 1
ATOM 652 C C . LYS A 1 80 ? 1.345 -3.216 6.527 1.00 90.38 80 LYS A C 1
ATOM 654 O O . LYS A 1 80 ? 1.266 -2.120 5.969 1.00 90.38 80 LYS A O 1
ATOM 659 N N . LYS A 1 81 ? 0.613 -4.271 6.159 1.00 88.88 81 LYS A N 1
ATOM 660 C CA . LYS A 1 81 ? -0.364 -4.267 5.062 1.00 88.88 81 LYS A CA 1
ATOM 661 C C . LYS A 1 81 ? -1.550 -3.369 5.407 1.00 88.88 81 LYS A C 1
ATOM 663 O O . LYS A 1 81 ? -1.903 -2.509 4.603 1.00 88.88 81 LYS A O 1
ATOM 668 N N . PHE A 1 82 ? -2.069 -3.481 6.630 1.00 90.62 82 PHE A N 1
ATOM 669 C CA . PHE A 1 82 ? -3.145 -2.624 7.128 1.00 90.62 82 PHE A CA 1
ATOM 670 C C . PHE A 1 82 ? -2.760 -1.140 7.081 1.00 90.62 82 PHE A C 1
ATOM 672 O O . PHE A 1 82 ? -3.491 -0.313 6.540 1.00 90.62 82 PHE A O 1
ATOM 679 N N . ARG A 1 83 ? -1.563 -0.791 7.574 1.00 90.19 83 ARG A N 1
ATOM 680 C CA . ARG A 1 83 ? -1.067 0.593 7.586 1.00 90.19 83 ARG A CA 1
ATOM 681 C C . ARG A 1 83 ? -0.863 1.160 6.182 1.00 90.19 83 ARG A C 1
ATOM 683 O O . ARG A 1 83 ? -1.108 2.348 5.978 1.00 90.19 83 ARG A O 1
ATOM 690 N N . ARG A 1 84 ? -0.424 0.335 5.225 1.00 90.12 84 ARG A N 1
ATOM 691 C CA . ARG A 1 84 ? -0.315 0.722 3.811 1.00 90.12 84 ARG A CA 1
ATOM 692 C C . ARG A 1 84 ? -1.690 1.070 3.2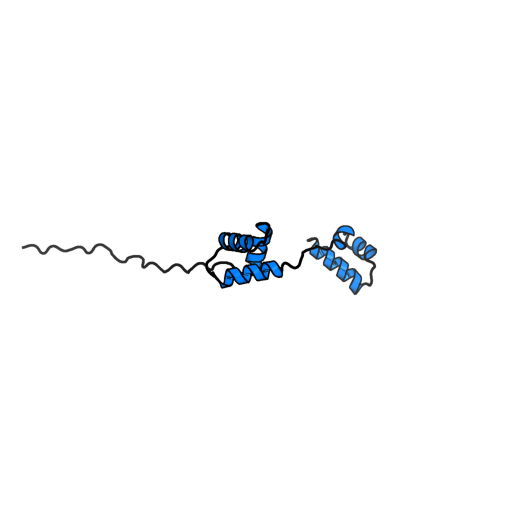39 1.00 90.12 84 ARG A C 1
ATOM 694 O O . ARG A 1 84 ? -1.869 2.190 2.773 1.00 90.12 84 ARG A O 1
ATOM 701 N N . ILE A 1 85 ? -2.657 0.159 3.352 1.00 89.81 85 ILE A N 1
ATOM 702 C CA . ILE A 1 85 ? -4.017 0.357 2.824 1.00 89.81 85 ILE A CA 1
ATOM 703 C C . ILE A 1 85 ? -4.695 1.551 3.505 1.00 89.81 85 ILE A C 1
ATOM 705 O O . ILE A 1 85 ? -5.283 2.388 2.833 1.00 89.81 85 ILE A O 1
ATOM 709 N N . TYR A 1 86 ? -4.531 1.710 4.819 1.00 90.19 86 TYR A N 1
ATOM 710 C CA . TYR A 1 86 ? -5.051 2.855 5.572 1.00 90.19 86 TYR A CA 1
ATOM 711 C C . TYR A 1 86 ? -4.551 4.207 5.033 1.00 90.19 86 TYR A C 1
ATOM 713 O O . TYR A 1 86 ? -5.308 5.180 4.982 1.00 90.19 86 TYR A O 1
ATOM 721 N N . ARG A 1 87 ? -3.276 4.280 4.621 1.00 88.44 87 ARG A N 1
ATOM 722 C CA . ARG A 1 87 ? -2.699 5.482 4.000 1.00 88.44 87 ARG A CA 1
ATOM 723 C C . ARG A 1 87 ? -3.208 5.687 2.575 1.00 88.44 87 ARG A C 1
ATOM 725 O O . ARG A 1 87 ? -3.574 6.811 2.246 1.00 88.44 87 ARG A O 1
ATOM 732 N N . GLU A 1 88 ? -3.243 4.628 1.768 1.00 89.56 88 GLU A N 1
ATOM 733 C CA . GLU A 1 88 ? -3.731 4.667 0.381 1.00 89.56 88 GLU A CA 1
ATOM 734 C C . GLU A 1 88 ? -5.210 5.086 0.306 1.00 89.56 88 GLU A C 1
ATOM 736 O O . GLU A 1 88 ? -5.571 5.919 -0.518 1.00 89.56 88 GLU A O 1
ATOM 741 N N . GLU A 1 89 ? -6.046 4.593 1.223 1.00 88.44 89 GLU A N 1
ATOM 742 C CA . GLU A 1 89 ? -7.477 4.921 1.323 1.00 88.44 89 GLU A CA 1
ATOM 743 C C . GLU A 1 89 ? -7.763 6.245 2.051 1.00 88.44 89 GLU A C 1
ATOM 745 O O . GLU A 1 89 ? -8.919 6.592 2.286 1.00 88.44 89 GLU A O 1
ATOM 750 N N . LYS A 1 90 ? -6.721 7.000 2.431 1.00 86.50 90 LYS A N 1
ATOM 751 C CA . LYS A 1 90 ? -6.827 8.303 3.113 1.00 86.50 90 LYS A CA 1
ATOM 752 C C . LYS A 1 90 ? -7.724 8.281 4.362 1.00 86.50 90 LYS A C 1
ATOM 754 O O . LYS A 1 90 ? -8.309 9.299 4.724 1.00 86.50 90 LYS A O 1
ATOM 759 N N . LEU A 1 91 ? -7.762 7.163 5.090 1.00 84.94 91 LEU A N 1
ATOM 760 C CA . LEU A 1 91 ? -8.573 6.994 6.308 1.00 84.94 91 LEU A CA 1
ATOM 761 C C . LEU A 1 91 ? -7.973 7.694 7.542 1.00 84.94 91 LEU A C 1
ATOM 763 O O . LEU A 1 91 ? -8.339 7.413 8.679 1.00 84.94 91 LEU A O 1
ATOM 767 N N . GLN A 1 92 ? -7.020 8.601 7.333 1.00 83.38 92 GLN A N 1
ATOM 768 C CA . GLN A 1 92 ? -6.317 9.287 8.405 1.00 83.38 92 GLN A CA 1
ATOM 769 C C . GLN A 1 92 ? -7.245 10.269 9.119 1.00 83.38 92 GLN A C 1
ATOM 771 O O . GLN A 1 92 ? -7.813 11.175 8.507 1.00 83.38 92 GLN A O 1
ATOM 776 N N . VAL A 1 93 ? -7.347 10.122 10.440 1.00 82.56 93 VAL A N 1
ATOM 777 C CA . VAL A 1 93 ? -8.070 11.072 11.288 1.00 82.56 93 VAL A CA 1
ATOM 778 C C . VAL A 1 93 ? -7.428 12.451 11.151 1.00 82.56 93 VAL A C 1
ATOM 780 O O . VAL A 1 93 ? -6.263 12.647 11.505 1.00 82.56 93 VAL A O 1
ATOM 783 N N . ARG A 1 94 ? -8.193 13.426 10.648 1.00 77.69 94 ARG A N 1
ATOM 784 C CA . ARG A 1 94 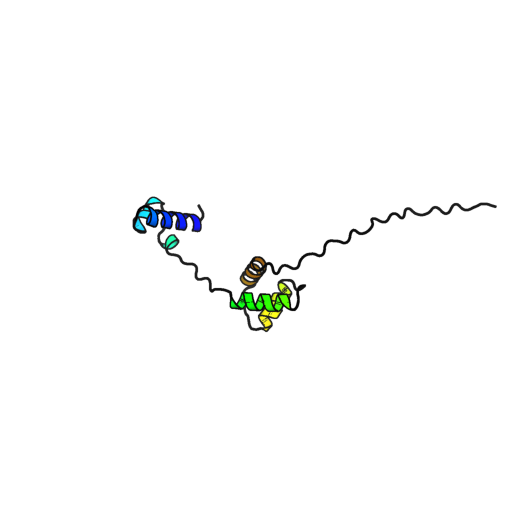? -7.732 14.816 10.571 1.00 77.69 94 ARG A CA 1
ATOM 785 C C . ARG A 1 94 ? -7.534 15.356 11.983 1.00 77.69 94 ARG A C 1
ATOM 787 O O . ARG A 1 94 ? -8.431 15.263 12.824 1.00 77.69 94 ARG A O 1
ATOM 794 N N . ARG A 1 95 ? -6.368 15.954 12.232 1.00 73.50 95 ARG A N 1
ATOM 795 C CA . ARG A 1 95 ? -6.143 16.732 13.452 1.00 73.50 95 ARG A CA 1
ATOM 796 C C . ARG A 1 95 ? -7.114 17.910 13.455 1.00 73.50 95 ARG A C 1
ATOM 798 O O . ARG A 1 95 ? -7.258 18.601 12.446 1.00 73.50 95 ARG A O 1
ATOM 805 N N . ARG A 1 96 ? -7.816 18.104 14.574 1.00 69.62 96 ARG A N 1
ATOM 806 C CA . ARG A 1 96 ? -8.621 19.309 14.790 1.00 69.62 96 ARG A CA 1
ATOM 807 C C . ARG A 1 96 ? -7.639 20.476 14.848 1.00 69.62 96 ARG A C 1
ATOM 809 O O . ARG A 1 96 ? -6.670 20.379 15.590 1.00 69.62 96 ARG A O 1
ATOM 816 N N . GLY A 1 97 ? -7.875 21.522 14.058 1.00 66.75 97 GLY A N 1
ATOM 817 C CA . GLY A 1 97 ? -7.085 22.746 14.155 1.00 66.75 97 GLY A CA 1
ATOM 818 C C . GLY A 1 97 ? -7.125 23.249 15.592 1.00 66.75 97 GLY A C 1
ATOM 819 O O . GLY A 1 97 ? -8.199 23.269 16.208 1.00 66.75 97 GLY A O 1
ATOM 820 N N . ASP A 1 98 ? -5.958 23.578 16.134 1.00 64.50 98 ASP A N 1
ATOM 821 C CA . ASP A 1 98 ? -5.862 24.127 17.474 1.00 64.50 98 ASP A CA 1
ATOM 822 C C . ASP A 1 98 ? -6.736 25.380 17.540 1.00 64.50 98 ASP A C 1
ATOM 824 O O . ASP A 1 98 ? -6.648 26.277 16.698 1.00 64.50 98 ASP A O 1
ATOM 828 N N . ARG A 1 99 ? -7.640 25.433 18.525 1.00 69.06 99 ARG A N 1
ATOM 829 C CA . ARG A 1 99 ? -8.321 26.692 18.830 1.00 69.06 99 ARG A CA 1
ATOM 830 C C . ARG A 1 99 ? -7.225 27.652 19.270 1.00 69.06 99 ARG A C 1
ATOM 832 O O . ARG A 1 99 ? -6.521 27.332 20.227 1.00 69.06 99 ARG A O 1
ATOM 839 N N . LYS A 1 100 ? -7.090 28.800 18.592 1.00 64.38 100 LYS A N 1
ATOM 840 C CA . LYS A 1 100 ? -6.259 29.907 19.076 1.00 64.38 100 LYS A CA 1
ATOM 841 C C . LYS A 1 100 ? -6.702 30.189 20.512 1.00 64.38 100 LYS A C 1
ATOM 843 O O . LYS A 1 100 ? -7.795 30.707 20.728 1.00 64.38 100 LYS A O 1
ATOM 848 N N . ARG A 1 101 ? -5.913 29.756 21.497 1.00 62.03 101 ARG A N 1
ATOM 849 C CA . ARG A 1 101 ? -6.107 30.187 22.880 1.00 62.03 101 ARG A CA 1
ATOM 850 C C . ARG A 1 101 ? -5.811 31.680 22.868 1.00 62.03 101 ARG A C 1
ATOM 852 O O . ARG A 1 101 ? -4.769 32.072 22.346 1.00 62.03 101 ARG A O 1
ATOM 859 N N . ALA A 1 102 ? -6.732 32.499 23.369 1.00 64.75 102 ALA A N 1
ATOM 860 C CA . ALA A 1 102 ? -6.422 33.895 23.627 1.00 64.75 102 ALA A CA 1
ATOM 861 C C . ALA A 1 102 ? -5.188 33.907 24.538 1.00 64.75 102 ALA A C 1
ATOM 863 O O . ALA A 1 102 ? -5.226 33.339 25.631 1.00 64.75 102 ALA A O 1
ATOM 864 N N . LEU A 1 103 ? -4.074 34.458 24.055 1.00 64.06 103 LEU A N 1
ATOM 865 C CA . LEU A 1 103 ? -2.945 34.784 24.914 1.00 64.06 103 LEU A CA 1
ATOM 866 C C . LEU A 1 103 ? -3.495 35.835 25.874 1.00 64.06 103 LEU A C 1
ATOM 868 O O . LEU A 1 103 ? -3.862 36.924 25.441 1.00 64.06 103 LEU A O 1
ATOM 872 N N . GLY A 1 104 ? -3.711 35.439 27.128 1.00 57.31 104 GLY A N 1
ATOM 873 C CA . GLY A 1 104 ? -4.441 36.240 28.098 1.00 57.31 104 GLY A CA 1
ATOM 874 C C . GLY A 1 104 ? -3.866 37.647 28.190 1.00 57.31 104 GLY A C 1
ATOM 875 O O . GLY A 1 104 ? -2.724 37.830 28.596 1.00 57.31 104 GLY A O 1
ATOM 876 N N . THR A 1 105 ? -4.665 38.652 27.841 1.00 60.28 105 THR A N 1
ATOM 877 C CA . THR A 1 105 ? -4.396 40.032 28.238 1.00 60.28 105 THR A CA 1
ATOM 878 C C . THR A 1 105 ? -5.032 40.238 29.603 1.00 60.28 105 THR A C 1
ATOM 880 O O . THR A 1 105 ? -6.144 40.737 29.729 1.00 60.28 105 THR A O 1
ATOM 883 N N . ALA A 1 106 ? -4.341 39.787 30.642 1.00 55.19 106 ALA A N 1
ATOM 884 C CA . ALA A 1 106 ? -4.661 40.148 32.013 1.00 55.19 106 ALA A CA 1
ATOM 885 C C . ALA A 1 106 ? -3.348 40.436 32.739 1.00 55.19 106 ALA A C 1
ATOM 887 O O . ALA A 1 106 ? -2.850 39.628 33.516 1.00 55.19 106 ALA A O 1
ATOM 888 N N . GLY A 1 107 ? -2.761 41.600 32.446 1.00 61.62 107 GLY A N 1
ATOM 889 C CA . GLY A 1 107 ? -1.861 42.225 33.410 1.00 61.62 107 GLY A CA 1
ATOM 890 C C . GLY A 1 107 ? -2.660 42.528 34.687 1.00 61.62 107 GLY A C 1
ATOM 891 O O . GLY A 1 107 ? -3.843 42.871 34.585 1.00 61.62 107 GLY A O 1
ATOM 892 N N . PRO A 1 108 ? -2.077 42.371 35.885 1.00 57.91 108 PRO A N 1
ATOM 893 C CA . PRO A 1 108 ? -2.806 42.579 37.129 1.00 57.91 108 PRO A CA 1
ATOM 894 C C . PRO A 1 108 ? -3.333 44.019 37.191 1.00 57.91 108 PRO A C 1
ATOM 896 O O . PRO A 1 108 ? -2.566 44.978 37.069 1.00 57.91 108 PRO A O 1
ATOM 899 N N . ARG A 1 109 ? -4.649 44.185 37.379 1.00 60.75 109 ARG A N 1
ATOM 900 C CA . ARG A 1 109 ? -5.249 45.496 37.661 1.00 60.75 109 ARG A CA 1
ATOM 901 C C . ARG A 1 109 ? -4.712 45.974 39.010 1.00 60.75 109 ARG A C 1
ATOM 903 O O . ARG A 1 109 ? -5.079 45.430 40.047 1.00 60.75 109 ARG A O 1
ATOM 910 N N . ARG A 1 110 ? -3.832 46.978 38.999 1.00 58.00 110 ARG A N 1
ATOM 911 C CA . ARG A 1 110 ? -3.407 47.681 40.215 1.00 58.00 110 ARG A CA 1
ATOM 912 C C . ARG A 1 110 ? -4.622 48.423 40.777 1.00 58.00 110 ARG A C 1
ATOM 914 O O . ARG A 1 110 ? -5.040 49.426 40.207 1.00 58.00 110 ARG A O 1
ATOM 921 N N . PHE A 1 111 ? -5.200 47.925 41.866 1.00 56.19 111 PHE A N 1
ATOM 922 C CA . PHE A 1 111 ? -6.149 48.700 42.662 1.00 56.19 111 PHE A CA 1
ATOM 923 C C . PHE A 1 111 ? -5.375 49.846 43.318 1.00 56.19 111 PHE A C 1
ATOM 925 O O . PHE A 1 111 ? -4.532 49.621 44.183 1.00 56.19 111 PHE A O 1
ATOM 932 N N . ARG A 1 112 ? -5.611 51.078 42.861 1.00 53.56 112 ARG A N 1
ATOM 933 C CA . ARG A 1 112 ? -5.113 52.276 43.537 1.00 53.56 112 ARG A CA 1
ATOM 934 C C . ARG A 1 112 ? -5.988 52.469 44.774 1.00 53.56 112 ARG A C 1
ATOM 936 O O . ARG A 1 112 ? -7.163 52.795 44.635 1.00 53.56 112 ARG A O 1
ATOM 943 N N . ALA A 1 113 ? -5.441 52.200 45.956 1.00 51.69 113 ALA A N 1
ATOM 944 C CA . ALA A 1 113 ? -6.095 52.535 47.212 1.00 51.69 113 ALA A CA 1
ATOM 945 C C . ALA A 1 113 ? -6.290 54.059 47.266 1.00 51.69 113 ALA A C 1
ATOM 947 O O . ALA A 1 113 ? -5.323 54.810 47.126 1.00 51.69 113 ALA A O 1
ATOM 948 N N . ALA A 1 114 ? -7.537 54.507 47.400 1.00 49.53 114 ALA A N 1
ATOM 949 C CA . ALA A 1 114 ? -7.842 55.884 47.756 1.00 49.53 114 ALA A CA 1
ATOM 950 C C . ALA A 1 114 ? -7.575 56.028 49.260 1.00 49.53 114 ALA A C 1
ATOM 952 O O . ALA A 1 114 ? -8.207 55.344 50.063 1.00 49.53 114 ALA A O 1
ATOM 953 N N . GLY A 1 115 ? -6.570 56.831 49.611 1.00 50.56 115 GLY A N 1
ATOM 954 C CA . GLY A 1 115 ? -6.296 57.228 50.989 1.00 50.56 115 GLY A CA 1
ATOM 955 C C . GLY A 1 115 ? -7.322 58.250 51.480 1.00 50.56 115 GLY A C 1
ATOM 956 O O . GLY A 1 115 ? -7.822 59.040 50.677 1.00 50.56 115 GLY A O 1
ATOM 957 N N . LEU A 1 116 ? -7.619 58.153 52.779 1.00 42.38 116 LEU A N 1
ATOM 958 C CA . LEU A 1 116 ? -8.325 59.127 53.618 1.00 42.38 116 LEU A CA 1
ATOM 959 C C . LEU A 1 116 ? -7.618 60.487 53.636 1.00 42.38 116 LEU A C 1
ATOM 961 O O . LEU A 1 116 ? -6.366 60.485 53.571 1.00 42.38 116 LEU A O 1
#

Secondary structure (DSSP, 8-state):
--HHHHHHHHHHHHHHS---HHHHHHHTT--HHHHH-------THHHHHHHHHHHHHTTT--HHHHHHHHHHTT----HHHHHHHHHHTT-PPPPPPPP-----------------

Radius of gyration: 29.28 Å; Cα contacts (8 Å, |Δi|>4): 59; chains: 1; bounding box: 42×72×86 Å

Solvent-accessible surface area (backbone atoms only — not comparable to full-atom values): 7434 Å² total; per-residue (Å²): 135,55,76,67,56,53,39,51,52,35,52,49,39,26,66,78,67,70,35,52,70,68,56,29,24,62,77,66,76,45,63,64,68,70,60,66,62,73,85,90,68,77,80,60,57,67,60,51,50,54,54,49,53,55,41,66,78,43,65,79,45,45,72,72,58,49,47,54,56,44,40,73,73,70,50,88,69,58,68,69,59,50,53,49,50,41,58,76,69,61,60,65,54,76,78,76,79,79,75,84,70,77,78,78,90,69,77,82,81,79,80,77,79,81,79,132

Foldseek 3Di:
DDLVVLLVQLVCCCVPVVDDSVVSCVVSVHDPCSNVDDDPDPPCVVVLVLLVVLCVVPVQDDLVVSVVSSVVVVDDDDPVVSVVSCVVSVSHRDDDPDDPDPPDPCDDDPD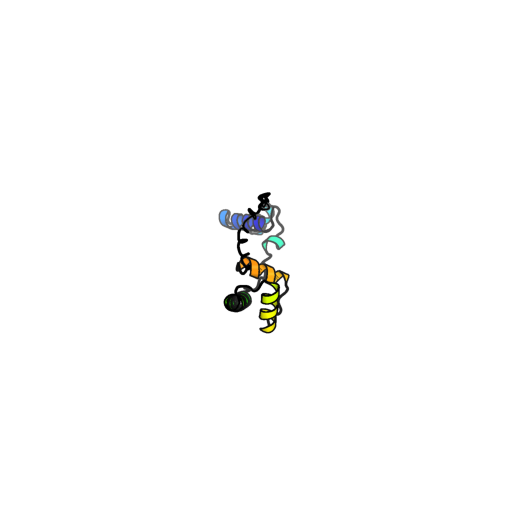DDDDD

pLDDT: mean 81.81, std 12.27, range [42.38, 94.38]

Mean predicted aligned error: 12.83 Å

Sequence (116 aa):
MTPNATRKAVAHLMEVHQASQRRACSALDVDRPTVRYKSRRDDDTGLRGAMKTVAKERRRFGYRWLQVMVERQGWQVNHKKFRRIYREEKLQVRRRGDRKRALGTAGPRRFRAAGL